Protein AF-W6NCU8-F1 (afdb_monomer)

Nearest PDB structures (foldseek):
  3v4m-assembly1_A  TM=9.386E-01  e=5.088E-09  Mus musculus
  4z2x-assembly2_B  TM=9.769E-01  e=1.562E-08  Mus musculus
  4fxw-assembly1_A  TM=9.644E-01  e=3.936E-08  Homo sapiens
  4fxw-ass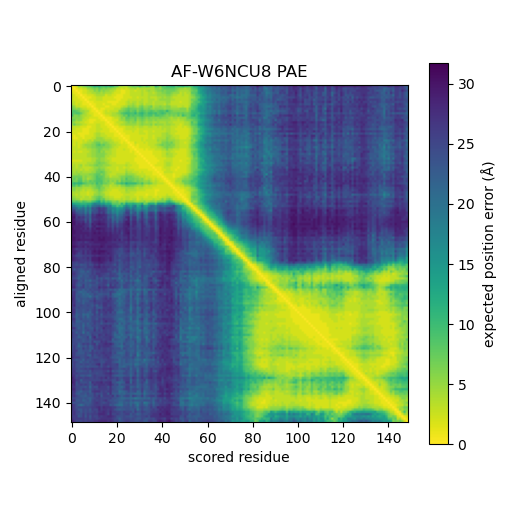embly2_C  TM=9.650E-01  e=1.574E-07  Homo sapiens
  1opi-assembly1_A  TM=8.763E-01  e=6.720E-07  Homo sapiens

Mean predicted aligned error: 16.47 Å

Solvent-accessible surface area (backbone atoms only — not comparable to full-atom values): 9391 Å² total; per-residue (Å²): 132,64,68,68,42,76,46,74,44,50,48,99,84,68,48,72,72,82,52,65,50,75,39,53,67,53,68,83,51,48,63,55,47,30,69,67,40,35,68,37,75,58,84,100,41,66,38,82,47,70,61,90,78,55,70,86,69,68,88,82,87,78,99,69,78,86,80,69,58,92,90,60,71,82,86,56,68,86,62,80,82,43,37,63,47,75,48,68,78,84,50,55,64,72,52,43,68,42,70,68,55,37,51,52,52,51,50,54,52,48,58,62,50,46,75,60,35,57,67,72,45,78,48,67,50,53,78,46,93,96,49,93,57,82,58,59,35,34,36,39,36,28,36,74,41,48,88,53,100

Foldseek 3Di:
DAWPDKAFDADPVRHGPPDIDTHRPDPVCLVVCQVVQDQDDDDPDGDHRDDPVVVVDDPDDDDDDDPDPPPDDPVPPPDPQALKDKDAQPDAQVLLVDPVSVVVSQVVVCVVLVVLAAWPDKDADHDDPPDDDPQHRMIMTGGPDSVSD

Secondary structure (DSSP, 8-state):
--EEEEEEEE-TTS-EEEEEEEEESSTTHHHHHHHHHTT-EETTEE-----TTGGGS-SS---------TT--TTSSS-S--SEEEEESSS-TTGGGSHHHHHHHHHHHHHHHHTTS-EEEEE-PPPBTTB--TTTTEEEEEES-GGG-

Sequence (149 aa):
GQLKAFNLVVDSSGTSKGFAFAEYLDTTLTDQAIAGLNGMQLGDKQLVVQLACANARNAQPATHSATAIAGIDLSQGAGVPTEILCLMNMVVEDELKDDEEYEDILEDIREECSKYGIVRSLEVPRPIPGVEVAGIGKVFVEFASCADC

InterPro domains:
  IPR000504 RNA recognition motif domain [PF00076] (1-47)
  IPR000504 RNA recognition motif domain [PS50102] (1-54)
  IPR012677 Nucleotide-binding alpha-beta plait domain superfamily [G3DSA:3.30.70.330] (1-27)
  IPR012677 Nucleotide-binding alpha-beta plait domain superfamily [G3DSA:3.30.70.330] (28-49)
  IPR012677 Nucleotide-binding alpha-beta plait domain superfamily [G3DSA:3.30.70.330] (78-149)
  IPR035979 RNA-binding domain superfamily [SSF54928] (1-58)
  IPR035979 RNA-binding domain superfamily [SSF54928] (80-148)

Radius of gyration: 18.18 Å; Cα contacts (8 Å, |Δi|>4): 185; chains: 1; bounding box: 47×35×44 Å

pLDDT: mean 71.03, std 16.32, range [30.33, 88.31]

Organism: Haemonchus contortus (NCBI:txid6289)

Structure (mmCIF, N/CA/C/O backbone):
data_AF-W6NCU8-F1
#
_entry.id   AF-W6NCU8-F1
#
loop_
_atom_site.group_PDB
_atom_site.id
_atom_site.type_symbol
_atom_site.label_atom_id
_atom_site.label_alt_id
_atom_site.label_comp_id
_atom_site.label_asym_id
_atom_site.label_entity_id
_atom_site.label_seq_id
_atom_site.pdbx_PDB_ins_code
_atom_site.Cartn_x
_atom_site.Cartn_y
_atom_site.Cartn_z
_atom_site.occupancy
_atom_site.B_iso_or_equiv
_atom_site.auth_seq_id
_atom_site.auth_comp_id
_atom_site.auth_asym_id
_atom_site.auth_atom_id
_atom_site.pdbx_PDB_model_num
ATOM 1 N N . GLY A 1 1 ? 25.867 -5.548 2.604 1.00 70.06 1 GLY A N 1
ATOM 2 C CA . GLY A 1 1 ? 26.044 -4.656 1.442 1.00 70.06 1 GLY A CA 1
ATOM 3 C C . GLY A 1 1 ? 25.810 -3.212 1.835 1.00 70.06 1 GLY A C 1
ATOM 4 O O . GLY A 1 1 ? 25.643 -2.940 3.020 1.00 70.06 1 GLY A O 1
ATOM 5 N N . GLN A 1 2 ? 25.807 -2.305 0.855 1.00 78.81 2 GLN A N 1
ATOM 6 C CA . GLN A 1 2 ? 25.454 -0.900 1.066 1.00 78.81 2 GLN A CA 1
ATOM 7 C C . GLN A 1 2 ? 23.958 -0.776 1.382 1.00 78.81 2 GLN A C 1
ATOM 9 O O . GLN A 1 2 ? 23.124 -1.372 0.697 1.00 78.81 2 GLN A O 1
ATOM 14 N N . LEU A 1 3 ? 23.635 -0.028 2.436 1.00 76.81 3 LEU A N 1
ATOM 15 C CA . LEU A 1 3 ? 22.256 0.260 2.815 1.00 76.81 3 LEU A CA 1
ATOM 16 C C . LEU A 1 3 ? 21.754 1.463 2.020 1.00 76.81 3 LEU A C 1
ATOM 18 O O . LEU A 1 3 ? 22.444 2.478 1.930 1.00 76.81 3 LEU A O 1
ATOM 22 N N . LYS A 1 4 ? 20.555 1.330 1.461 1.00 73.81 4 LYS A N 1
ATOM 23 C CA . LYS A 1 4 ? 19.773 2.431 0.901 1.00 73.81 4 LYS A CA 1
ATO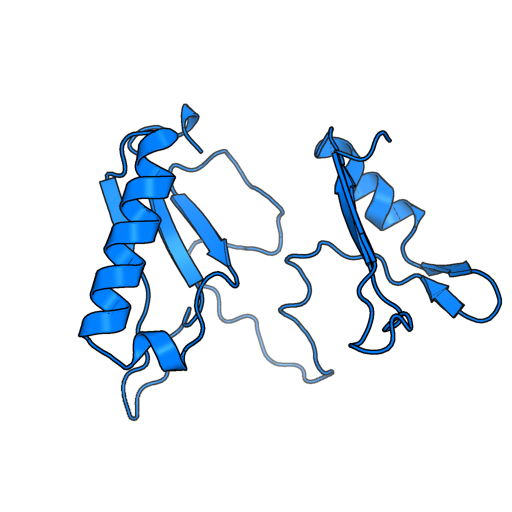M 24 C C . LYS A 1 4 ? 19.091 3.213 2.021 1.00 73.81 4 LYS A C 1
ATOM 26 O O . LYS A 1 4 ? 19.120 4.439 2.010 1.00 73.81 4 LYS A O 1
ATOM 31 N N . ALA A 1 5 ? 18.553 2.506 3.014 1.00 73.06 5 ALA A N 1
ATOM 32 C CA . ALA A 1 5 ? 17.942 3.105 4.191 1.00 73.06 5 ALA A CA 1
ATOM 33 C C . ALA A 1 5 ? 18.202 2.264 5.446 1.00 73.06 5 ALA A C 1
ATOM 35 O O . ALA A 1 5 ? 18.331 1.039 5.393 1.00 73.06 5 ALA A O 1
ATOM 36 N N . PHE A 1 6 ? 18.269 2.935 6.593 1.00 84.94 6 PHE A N 1
ATOM 37 C CA . PHE A 1 6 ? 18.332 2.308 7.907 1.00 84.94 6 PHE A CA 1
ATOM 38 C C . PHE A 1 6 ? 17.504 3.133 8.883 1.00 84.94 6 PHE A C 1
ATOM 40 O O . PHE A 1 6 ? 17.776 4.316 9.078 1.00 84.94 6 PHE A O 1
ATOM 47 N N . ASN A 1 7 ? 16.501 2.511 9.489 1.00 82.12 7 ASN A N 1
ATOM 48 C CA . ASN A 1 7 ? 15.602 3.159 10.427 1.00 82.12 7 ASN A CA 1
ATOM 49 C C . ASN A 1 7 ? 15.591 2.394 11.749 1.00 82.12 7 ASN A C 1
ATOM 51 O O . ASN A 1 7 ? 15.056 1.289 11.832 1.00 82.12 7 ASN A O 1
ATOM 55 N N . LEU A 1 8 ? 16.181 2.982 12.787 1.00 83.75 8 LEU A N 1
ATOM 56 C CA . LEU A 1 8 ? 16.106 2.456 14.144 1.00 83.75 8 LEU A CA 1
ATOM 57 C C . LEU A 1 8 ? 14.831 2.974 14.800 1.00 83.75 8 LEU A C 1
ATOM 59 O O . LEU A 1 8 ? 14.667 4.182 14.959 1.00 83.75 8 LEU A O 1
ATOM 63 N N . VAL A 1 9 ? 13.950 2.070 15.225 1.00 79.44 9 VAL A N 1
ATOM 64 C CA . VAL A 1 9 ? 12.705 2.499 15.854 1.00 79.44 9 VAL A CA 1
ATOM 65 C C . VAL A 1 9 ? 12.972 2.875 17.301 1.00 79.44 9 VAL A C 1
ATOM 67 O O . VAL A 1 9 ? 13.398 2.050 18.112 1.00 79.44 9 VAL A O 1
ATOM 70 N N . VAL A 1 10 ? 12.687 4.131 17.620 1.00 82.56 10 VAL A N 1
ATOM 71 C CA . VAL A 1 10 ? 12.790 4.704 18.960 1.00 82.56 10 VAL A CA 1
ATOM 72 C C . VAL A 1 10 ? 11.409 5.124 19.462 1.00 82.56 10 VAL A C 1
ATOM 74 O O . VAL A 1 10 ? 10.483 5.322 18.677 1.00 82.56 10 VAL A O 1
ATOM 77 N N . ASP A 1 11 ? 11.242 5.205 20.776 1.00 83.62 11 ASP A N 1
ATOM 78 C CA . ASP A 1 11 ? 10.061 5.804 21.390 1.00 83.62 11 ASP A CA 1
ATOM 79 C C . ASP A 1 11 ? 10.136 7.344 21.381 1.00 83.62 11 ASP A C 1
ATOM 81 O O . ASP A 1 11 ? 11.114 7.946 20.933 1.00 83.62 11 ASP A O 1
ATOM 85 N N . SER A 1 12 ? 9.102 7.999 21.913 1.00 83.88 12 SER A N 1
ATOM 86 C CA . SER A 1 12 ? 9.022 9.463 22.015 1.00 83.88 12 SER A CA 1
ATOM 87 C C . SER A 1 12 ? 10.126 10.087 22.881 1.00 83.88 12 SER A C 1
ATOM 89 O O . SER A 1 12 ? 10.323 11.298 22.833 1.00 83.88 12 SER A O 1
ATOM 91 N N . SER A 1 13 ? 10.836 9.284 23.680 1.00 86.50 13 SER A N 1
ATOM 92 C CA . SER A 1 13 ? 11.971 9.712 24.505 1.00 86.50 13 SER A CA 1
ATOM 93 C C . SER A 1 13 ? 13.324 9.547 23.800 1.00 86.50 13 SER A C 1
ATOM 95 O O . SER A 1 13 ? 14.350 9.946 24.348 1.00 86.50 13 SER A O 1
ATOM 97 N N . GLY A 1 14 ? 13.339 8.979 22.588 1.00 81.69 14 GLY A N 1
ATOM 98 C CA . GLY A 1 14 ? 14.555 8.657 21.840 1.00 81.69 14 GLY A CA 1
ATOM 99 C C . GLY A 1 14 ? 15.191 7.323 22.243 1.00 81.69 14 GLY A C 1
ATOM 100 O O . GLY A 1 14 ? 16.301 7.015 21.806 1.00 81.69 14 GLY A O 1
ATOM 101 N N . THR A 1 15 ? 14.507 6.512 23.052 1.00 85.25 15 THR A N 1
ATOM 102 C CA . THR A 1 15 ? 15.003 5.202 23.485 1.00 85.25 15 THR A CA 1
ATOM 103 C C . THR A 1 15 ? 14.650 4.140 22.448 1.00 85.25 15 THR A C 1
ATOM 105 O O . THR A 1 15 ? 13.509 4.050 22.002 1.00 85.25 15 THR A O 1
ATOM 108 N N . SER A 1 16 ? 15.619 3.306 22.055 1.00 83.25 16 SER A N 1
ATOM 109 C CA . SER A 1 16 ? 15.391 2.218 21.092 1.00 83.25 16 SER A CA 1
ATOM 110 C C . SER A 1 16 ? 14.322 1.240 21.578 1.00 83.25 16 SER A C 1
ATOM 112 O O . SER A 1 16 ? 14.424 0.684 22.673 1.00 83.25 16 SER A O 1
ATOM 114 N N . LYS A 1 17 ? 13.343 0.953 20.716 1.00 78.75 17 LYS A N 1
ATOM 115 C CA . LYS A 1 17 ? 12.321 -0.081 20.938 1.00 78.75 17 LYS A CA 1
ATOM 116 C C . LYS A 1 17 ? 12.850 -1.499 20.698 1.00 78.75 17 LYS A C 1
ATOM 118 O O . LYS A 1 17 ? 12.101 -2.461 20.837 1.00 78.75 17 LYS A O 1
ATOM 123 N N . GLY A 1 18 ? 14.129 -1.641 20.344 1.00 79.19 18 GLY A N 1
ATOM 124 C CA . GLY A 1 18 ? 14.797 -2.933 20.187 1.00 79.19 18 GLY A CA 1
ATOM 125 C C . GLY A 1 18 ? 14.670 -3.562 18.800 1.00 79.19 18 GLY A C 1
ATOM 126 O O . GLY A 1 18 ? 15.040 -4.721 18.641 1.00 79.19 18 GLY A O 1
ATOM 127 N N . PHE A 1 19 ? 14.184 -2.818 17.804 1.00 79.06 19 PHE A N 1
ATOM 128 C CA . PHE A 1 19 ? 14.135 -3.263 16.413 1.00 79.06 19 PHE A CA 1
ATOM 129 C C . PHE A 1 19 ? 14.469 -2.125 15.447 1.00 79.06 19 PHE A C 1
ATOM 131 O O . PHE A 1 19 ? 14.332 -0.942 15.770 1.00 79.06 19 PHE A O 1
ATOM 138 N N . ALA A 1 20 ? 14.935 -2.500 14.260 1.00 79.75 20 ALA A N 1
ATOM 139 C CA . ALA A 1 20 ? 15.295 -1.584 13.193 1.00 79.75 20 ALA A CA 1
ATOM 140 C C . ALA A 1 20 ? 14.900 -2.180 11.840 1.00 79.75 20 ALA A C 1
ATOM 142 O O . ALA A 1 20 ? 14.875 -3.400 11.678 1.00 79.75 20 ALA A O 1
ATOM 143 N N . PHE A 1 21 ? 14.639 -1.311 10.872 1.00 82.31 21 PHE A N 1
ATOM 144 C CA . PHE A 1 21 ? 14.424 -1.667 9.478 1.00 82.31 21 PHE A CA 1
ATOM 145 C C . PHE A 1 21 ? 15.657 -1.289 8.669 1.00 82.31 21 PHE A C 1
ATOM 147 O O . PHE A 1 21 ? 16.205 -0.199 8.829 1.00 82.31 21 PHE A O 1
ATOM 154 N N . ALA A 1 22 ? 16.098 -2.191 7.804 1.00 79.75 22 ALA A N 1
ATOM 155 C CA . ALA A 1 22 ? 17.235 -1.972 6.927 1.00 79.75 22 ALA A CA 1
ATOM 156 C C . ALA A 1 22 ? 16.828 -2.325 5.496 1.00 79.75 22 ALA A C 1
ATOM 158 O O . ALA A 1 22 ? 16.331 -3.422 5.248 1.00 79.75 22 ALA A O 1
ATOM 159 N N . GLU A 1 23 ? 17.048 -1.397 4.572 1.00 79.81 23 GLU A N 1
ATOM 160 C CA . GLU A 1 23 ? 16.836 -1.591 3.140 1.00 79.81 23 GLU A CA 1
ATOM 161 C C . GLU A 1 23 ? 18.201 -1.610 2.456 1.00 79.81 23 GLU A C 1
ATOM 163 O O . GLU A 1 23 ? 18.990 -0.667 2.585 1.00 79.81 23 GLU A O 1
ATOM 168 N N . TYR A 1 24 ? 18.502 -2.686 1.733 1.00 78.19 24 TYR A N 1
ATOM 169 C CA . TYR A 1 24 ? 19.705 -2.759 0.912 1.00 78.19 24 TYR A CA 1
ATOM 170 C C . TYR A 1 24 ? 19.474 -2.066 -0.427 1.00 78.19 24 TYR A C 1
ATOM 172 O O . TYR A 1 24 ? 18.387 -2.134 -0.991 1.00 78.19 24 TYR A O 1
ATOM 180 N N . LEU A 1 25 ? 20.517 -1.417 -0.951 1.00 66.56 25 LEU A N 1
ATOM 181 C CA . LEU A 1 25 ? 20.477 -0.870 -2.310 1.00 66.56 25 LEU A CA 1
ATOM 182 C C . LEU A 1 25 ? 20.320 -1.985 -3.355 1.00 66.56 25 LEU A C 1
ATOM 184 O O . LEU A 1 25 ? 19.652 -1.803 -4.365 1.00 66.56 25 LEU A O 1
ATOM 188 N N . ASP A 1 26 ? 20.933 -3.135 -3.082 1.00 75.75 26 ASP A N 1
ATOM 189 C CA . ASP A 1 26 ? 20.815 -4.353 -3.872 1.00 75.75 26 ASP A CA 1
ATOM 190 C C . ASP A 1 26 ? 19.915 -5.350 -3.134 1.00 75.75 26 ASP A C 1
ATOM 192 O O . ASP A 1 26 ? 20.281 -5.878 -2.077 1.00 75.75 26 ASP A O 1
ATOM 196 N N . THR A 1 27 ? 18.731 -5.599 -3.690 1.00 71.81 27 THR A N 1
ATOM 197 C CA . THR A 1 27 ? 17.717 -6.480 -3.102 1.00 71.81 27 THR A CA 1
ATOM 198 C C . THR A 1 27 ? 18.157 -7.940 -3.062 1.00 71.81 27 THR A C 1
ATOM 200 O O . THR A 1 27 ? 17.731 -8.661 -2.159 1.00 71.81 27 THR A O 1
ATOM 203 N N . THR A 1 28 ? 19.076 -8.366 -3.936 1.00 79.06 28 THR A N 1
ATOM 204 C CA . THR A 1 28 ? 19.608 -9.742 -3.963 1.00 79.06 28 THR A CA 1
ATOM 205 C C . THR A 1 28 ? 20.429 -10.088 -2.717 1.00 79.06 28 THR A C 1
ATOM 207 O O . THR A 1 28 ? 20.618 -11.259 -2.383 1.00 79.06 28 THR A O 1
ATOM 210 N N . LEU A 1 29 ? 20.887 -9.071 -1.980 1.00 80.19 29 LEU A N 1
ATOM 211 C CA . LEU A 1 29 ? 21.616 -9.241 -0.724 1.00 80.19 29 LEU A CA 1
ATOM 212 C C . LEU A 1 29 ? 20.694 -9.480 0.476 1.00 80.19 29 LEU A C 1
ATOM 214 O O . LEU A 1 29 ? 21.184 -9.835 1.549 1.00 80.19 29 LEU A O 1
ATOM 218 N N . THR A 1 30 ? 19.382 -9.291 0.322 1.00 79.25 30 THR A N 1
ATOM 219 C CA . THR A 1 30 ? 18.418 -9.360 1.430 1.00 79.25 30 THR A CA 1
ATOM 220 C C . THR A 1 30 ? 18.314 -10.774 1.991 1.00 79.25 30 THR A C 1
ATOM 222 O O . THR A 1 30 ? 18.440 -10.958 3.200 1.00 79.25 30 THR A O 1
ATOM 225 N N . ASP A 1 31 ? 18.191 -11.787 1.130 1.00 75.56 31 ASP A N 1
ATOM 226 C CA . ASP A 1 31 ? 18.134 -13.192 1.554 1.00 75.56 31 ASP A CA 1
ATOM 227 C C . ASP A 1 31 ? 19.435 -13.641 2.224 1.00 75.56 31 ASP A C 1
ATOM 229 O O . ASP A 1 31 ? 19.419 -14.332 3.244 1.00 75.56 31 ASP A O 1
ATOM 233 N N . GLN A 1 32 ? 20.577 -13.188 1.698 1.00 80.81 32 GLN A N 1
ATOM 234 C CA . GLN A 1 32 ? 21.885 -13.467 2.291 1.00 80.81 32 GLN A CA 1
ATOM 235 C C . GLN A 1 32 ? 22.028 -12.810 3.667 1.00 80.81 32 GLN A C 1
ATOM 237 O O . GLN A 1 32 ? 22.565 -13.419 4.591 1.00 80.81 32 GLN A O 1
ATOM 242 N N . ALA A 1 33 ? 21.531 -11.582 3.822 1.00 81.31 33 ALA A N 1
ATOM 243 C CA . ALA A 1 33 ? 21.537 -10.874 5.092 1.00 81.31 33 ALA A CA 1
ATOM 244 C C . ALA A 1 33 ? 20.614 -11.543 6.118 1.00 81.31 33 ALA A C 1
ATOM 246 O O . ALA A 1 33 ? 21.022 -11.717 7.262 1.00 81.31 33 ALA A O 1
ATOM 247 N N . ILE A 1 34 ? 19.414 -11.982 5.722 1.00 80.19 34 ILE A N 1
ATOM 248 C CA . ILE A 1 34 ? 18.513 -12.750 6.592 1.00 80.19 34 ILE A CA 1
ATOM 249 C C . ILE A 1 34 ? 19.196 -14.047 7.028 1.00 80.19 34 ILE A C 1
ATOM 251 O O . ILE A 1 34 ? 19.303 -14.304 8.223 1.00 80.19 34 ILE A O 1
ATOM 255 N N . ALA A 1 35 ? 19.720 -14.836 6.089 1.00 82.25 35 ALA A N 1
ATOM 256 C CA . ALA A 1 35 ? 20.365 -16.108 6.402 1.00 82.25 35 ALA A CA 1
ATOM 257 C C . ALA A 1 35 ? 21.622 -15.947 7.275 1.00 82.25 35 ALA A C 1
ATOM 259 O O . ALA A 1 35 ? 21.878 -16.777 8.143 1.00 82.25 35 ALA A O 1
ATOM 260 N N . GLY A 1 36 ? 22.408 -14.891 7.051 1.00 83.62 36 GLY A N 1
ATOM 261 C CA . GLY A 1 36 ? 23.664 -14.659 7.765 1.00 83.62 36 GLY A CA 1
ATOM 262 C C . GLY A 1 36 ? 23.510 -13.976 9.125 1.00 83.62 36 GLY A C 1
ATOM 263 O O . GLY A 1 36 ? 24.339 -14.192 10.006 1.00 83.62 36 GLY A O 1
ATOM 264 N N . LEU A 1 37 ? 22.482 -13.141 9.303 1.00 82.88 37 LEU A N 1
ATOM 265 C CA . LEU A 1 37 ? 22.300 -12.335 10.513 1.00 82.88 37 LEU A CA 1
ATOM 266 C C . LEU A 1 37 ? 21.202 -12.877 11.432 1.00 82.88 37 LEU A C 1
ATOM 268 O O . LEU A 1 37 ? 21.227 -12.598 12.632 1.00 82.88 37 LEU A O 1
ATOM 272 N N . ASN A 1 38 ? 20.239 -13.644 10.910 1.00 80.44 38 ASN A N 1
ATOM 273 C CA . ASN A 1 38 ? 19.215 -14.251 11.747 1.00 80.44 38 ASN A CA 1
ATOM 274 C C . ASN A 1 38 ? 19.851 -15.287 12.678 1.00 80.44 38 ASN A C 1
ATOM 276 O O . ASN A 1 38 ? 20.532 -16.213 12.245 1.00 80.44 38 ASN A O 1
ATOM 280 N N . GLY A 1 39 ? 19.628 -15.121 13.974 1.00 76.69 39 GLY A N 1
ATOM 281 C CA . GLY A 1 39 ? 20.251 -15.937 15.002 1.00 76.69 39 GLY A CA 1
ATOM 282 C C . GLY A 1 39 ? 21.643 -15.467 15.435 1.00 76.69 39 GLY A C 1
ATOM 283 O O . GLY A 1 39 ? 22.220 -16.098 16.321 1.00 76.69 39 GLY A O 1
ATOM 284 N N . MET A 1 40 ? 22.177 -14.375 14.871 1.00 84.25 40 MET A N 1
ATOM 285 C CA . MET A 1 40 ? 23.475 -13.819 15.264 1.00 84.25 40 MET A CA 1
ATOM 286 C C . MET A 1 40 ? 23.425 -13.265 16.694 1.00 84.25 40 MET A C 1
ATOM 288 O O . MET A 1 40 ? 22.504 -12.542 17.065 1.00 84.25 40 MET A O 1
ATOM 292 N N . GLN A 1 41 ? 24.434 -13.576 17.505 1.00 80.62 41 GLN A N 1
ATOM 293 C CA . GLN A 1 41 ? 24.519 -13.108 18.887 1.00 80.62 41 GLN A CA 1
ATOM 294 C C . GLN A 1 41 ? 25.088 -11.679 18.942 1.00 80.62 41 GLN A C 1
ATOM 296 O O . GLN A 1 41 ? 26.206 -11.436 18.488 1.00 80.62 41 GLN A O 1
ATOM 301 N N . LEU A 1 42 ? 24.342 -10.743 19.532 1.00 76.56 42 LEU A N 1
ATOM 302 C CA . LEU A 1 42 ? 24.768 -9.371 19.803 1.00 76.56 42 LEU A CA 1
ATOM 303 C C . LEU A 1 42 ? 24.657 -9.087 21.309 1.00 76.56 42 LEU A C 1
ATOM 305 O O . LEU A 1 42 ? 23.595 -8.741 21.830 1.00 76.56 42 LEU A O 1
ATOM 309 N N . GLY A 1 43 ? 25.773 -9.266 22.021 1.00 83.94 43 GLY A N 1
ATOM 310 C CA . GLY A 1 43 ? 25.788 -9.258 23.486 1.00 83.94 43 GLY A CA 1
ATOM 311 C C . GLY A 1 43 ? 24.888 -10.364 24.043 1.00 83.94 43 GLY A C 1
ATOM 312 O O . GLY A 1 43 ? 24.937 -11.506 23.586 1.00 83.94 43 GLY A O 1
ATOM 313 N N . ASP A 1 44 ? 24.006 -10.012 24.975 1.00 83.69 44 ASP A N 1
ATOM 314 C CA . ASP A 1 44 ? 23.070 -10.963 25.591 1.00 83.69 44 ASP A CA 1
ATOM 315 C C . ASP A 1 44 ? 21.811 -11.215 24.742 1.00 83.69 44 ASP A C 1
ATOM 317 O O . ASP A 1 44 ? 20.916 -11.957 25.148 1.00 83.69 44 ASP A O 1
ATOM 321 N N . LYS A 1 45 ? 21.703 -10.580 23.568 1.00 72.12 45 LYS A N 1
ATOM 322 C CA . LYS A 1 45 ? 20.523 -10.653 22.703 1.00 72.12 45 LYS A CA 1
ATOM 323 C C . LYS A 1 45 ? 20.854 -11.369 21.404 1.00 72.12 45 LYS A C 1
ATOM 325 O O . LYS A 1 45 ? 21.886 -11.127 20.788 1.00 72.12 45 LYS A O 1
ATOM 330 N N . GLN A 1 46 ? 19.945 -12.230 20.971 1.00 75.62 46 GLN A N 1
ATOM 331 C CA . GLN A 1 46 ? 20.015 -12.857 19.662 1.00 75.62 46 GLN A CA 1
ATOM 332 C C . GLN A 1 46 ? 19.261 -11.987 18.658 1.00 75.62 46 GLN A C 1
ATOM 334 O O . GLN A 1 46 ? 18.123 -11.585 18.908 1.00 75.62 46 GLN A O 1
ATOM 339 N N . LEU A 1 47 ? 19.901 -11.673 17.538 1.00 78.00 47 LEU A N 1
ATOM 340 C CA . LEU A 1 47 ? 19.267 -10.948 16.452 1.00 78.00 47 LEU A CA 1
ATOM 341 C C . LEU A 1 47 ? 18.239 -11.851 15.782 1.00 78.00 47 LEU A C 1
ATOM 343 O O . LEU A 1 47 ? 18.542 -12.976 15.390 1.00 78.00 47 LEU A O 1
ATOM 347 N N . VAL A 1 48 ? 17.028 -11.330 15.633 1.00 80.06 48 VAL A N 1
ATOM 348 C CA . VAL A 1 48 ? 16.008 -11.915 14.770 1.00 80.06 48 VAL A CA 1
ATOM 349 C C . VAL A 1 48 ? 15.976 -11.058 13.522 1.00 80.06 48 VAL A C 1
ATOM 351 O O . VAL A 1 48 ? 15.613 -9.885 13.582 1.00 80.06 48 VAL A O 1
ATOM 354 N N . VAL A 1 49 ? 16.408 -11.632 12.404 1.00 78.81 49 VAL A N 1
ATOM 355 C CA . VAL A 1 49 ? 16.433 -10.935 11.118 1.00 78.81 49 VAL A CA 1
ATOM 356 C C . VAL A 1 49 ? 15.436 -11.617 10.211 1.00 78.81 49 VAL A C 1
ATOM 358 O O . VAL A 1 49 ? 15.504 -12.818 9.968 1.00 78.81 49 VAL A O 1
ATOM 361 N N . GLN A 1 50 ? 14.459 -10.842 9.772 1.00 76.81 50 GLN A N 1
ATOM 362 C CA . GLN A 1 50 ? 13.355 -11.293 8.946 1.00 76.81 50 GLN A CA 1
ATOM 363 C C . GLN A 1 50 ? 13.077 -10.215 7.911 1.00 76.81 50 GLN A C 1
ATOM 365 O O . GLN A 1 50 ? 13.401 -9.043 8.116 1.00 76.81 50 GLN A O 1
ATOM 370 N N . LEU A 1 51 ? 12.452 -10.611 6.808 1.00 74.88 51 LEU A N 1
ATOM 371 C CA . LEU A 1 51 ? 11.956 -9.649 5.841 1.00 74.88 51 LEU A CA 1
ATOM 372 C C . LEU A 1 51 ? 10.934 -8.740 6.539 1.00 74.88 51 LEU A C 1
ATOM 374 O O . LEU A 1 51 ? 10.057 -9.237 7.243 1.00 74.88 51 LEU A O 1
ATOM 378 N N . ALA A 1 52 ? 11.016 -7.426 6.335 1.00 62.41 52 ALA A N 1
ATOM 379 C CA . ALA A 1 52 ? 10.100 -6.459 6.954 1.00 62.41 52 ALA A CA 1
ATOM 380 C C . ALA A 1 52 ? 8.626 -6.621 6.511 1.00 62.41 52 ALA A C 1
ATOM 382 O O . ALA A 1 52 ? 7.737 -5.978 7.053 1.00 62.41 52 ALA A O 1
ATOM 383 N N . CYS A 1 53 ? 8.359 -7.477 5.519 1.00 54.59 53 CYS A N 1
ATOM 384 C CA . CYS A 1 53 ? 7.013 -7.883 5.105 1.00 54.59 53 CYS A CA 1
ATOM 385 C C . CYS A 1 53 ? 6.566 -9.220 5.740 1.00 54.59 53 CYS A C 1
ATOM 387 O O . CYS A 1 53 ? 5.397 -9.587 5.663 1.00 54.59 53 CYS A O 1
ATOM 389 N N . ALA A 1 54 ? 7.477 -9.970 6.373 1.00 46.12 54 ALA A N 1
ATOM 390 C CA . ALA A 1 54 ? 7.191 -11.278 6.969 1.00 46.12 54 ALA A CA 1
ATOM 391 C C . ALA A 1 54 ? 6.530 -11.179 8.356 1.00 46.12 54 ALA A C 1
ATOM 393 O O . ALA A 1 54 ? 5.946 -12.151 8.836 1.00 46.12 54 ALA A O 1
ATOM 394 N N . ASN A 1 55 ? 6.571 -10.008 9.000 1.00 39.00 55 ASN A N 1
ATOM 395 C CA . ASN A 1 55 ?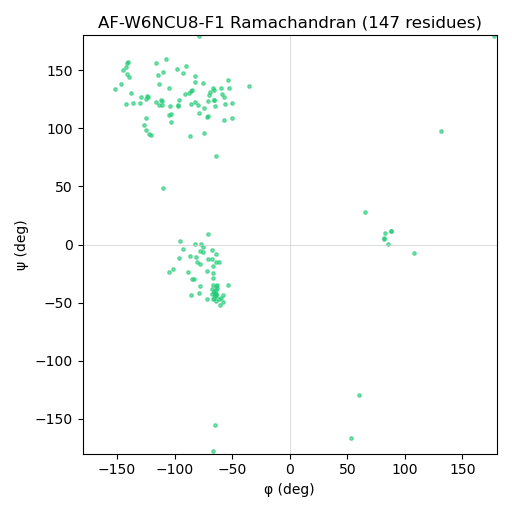 6.079 -9.807 10.369 1.00 39.00 55 ASN A CA 1
ATOM 396 C C . ASN A 1 55 ? 4.544 -9.757 10.467 1.00 39.00 55 ASN A C 1
ATOM 398 O O . ASN A 1 55 ? 4.013 -9.699 11.572 1.00 39.00 55 ASN A O 1
ATOM 402 N N . ALA A 1 56 ? 3.817 -9.855 9.347 1.00 43.28 56 ALA A N 1
ATOM 403 C CA . ALA A 1 56 ? 2.374 -10.105 9.359 1.00 43.28 56 ALA A CA 1
ATOM 404 C C . ALA A 1 56 ? 2.012 -11.515 9.881 1.00 43.28 56 ALA A C 1
ATOM 406 O O . ALA A 1 56 ? 0.836 -11.837 10.041 1.00 43.28 56 ALA A O 1
ATOM 407 N N . ARG A 1 57 ? 3.005 -12.374 10.164 1.00 39.22 57 ARG A N 1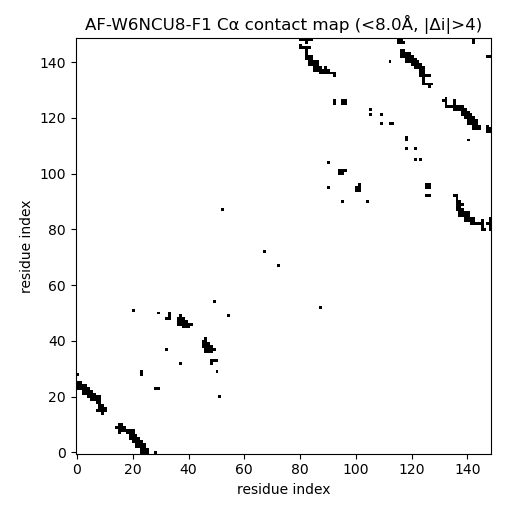
ATOM 408 C CA . ARG A 1 57 ? 2.814 -13.679 10.802 1.00 39.22 57 ARG A CA 1
ATOM 409 C C . ARG A 1 57 ? 3.597 -13.776 12.113 1.00 39.22 57 ARG A C 1
ATOM 411 O O . ARG A 1 57 ? 4.755 -14.182 12.110 1.00 39.22 57 ARG A O 1
ATOM 418 N N . ASN A 1 58 ? 2.916 -13.462 13.221 1.00 38.44 58 ASN A N 1
ATOM 419 C CA . ASN A 1 58 ? 2.944 -14.185 14.510 1.00 38.44 58 ASN A CA 1
ATOM 420 C C . ASN A 1 58 ? 3.153 -13.299 15.755 1.00 38.44 58 ASN A C 1
ATOM 422 O O . ASN A 1 58 ? 4.270 -13.128 16.238 1.00 38.44 58 ASN A O 1
ATOM 426 N N . ALA A 1 59 ? 2.044 -12.953 16.415 1.00 36.69 59 ALA A N 1
ATOM 427 C CA . ALA A 1 59 ? 1.891 -13.386 17.803 1.00 36.69 59 ALA A CA 1
ATOM 428 C C . ALA A 1 59 ? 1.639 -14.916 17.776 1.00 36.69 59 ALA A C 1
ATOM 430 O O . ALA A 1 59 ? 0.793 -15.388 17.023 1.00 36.69 59 ALA A O 1
ATOM 431 N N . GLN A 1 60 ? 2.462 -15.699 18.478 1.00 41.12 60 GLN A N 1
ATOM 432 C CA . GLN A 1 60 ? 2.548 -17.179 18.427 1.00 41.12 60 GLN A CA 1
ATOM 433 C C . GLN A 1 60 ? 1.284 -17.912 18.967 1.00 41.12 60 GLN A C 1
ATOM 435 O O . GLN A 1 60 ? 0.442 -17.268 19.583 1.00 41.12 60 GLN A O 1
ATOM 440 N N . PRO A 1 61 ? 1.240 -19.264 19.031 1.00 51.00 61 PRO A N 1
ATOM 441 C CA . PRO A 1 61 ? 1.405 -20.298 18.003 1.00 51.00 61 PRO A CA 1
ATOM 442 C C . PRO A 1 61 ? 0.167 -21.235 17.984 1.00 51.00 61 PRO A C 1
ATOM 444 O O . PRO A 1 61 ? -0.160 -21.847 18.998 1.00 51.00 61 PRO A O 1
ATOM 447 N N . ALA A 1 62 ? -0.503 -21.435 16.847 1.00 31.98 62 ALA A N 1
ATOM 448 C CA . ALA A 1 62 ? -1.477 -22.523 16.723 1.00 31.98 62 ALA A CA 1
ATOM 449 C C . ALA A 1 62 ? -1.589 -23.013 15.279 1.00 31.98 62 ALA A C 1
ATOM 451 O O . ALA A 1 62 ? -1.65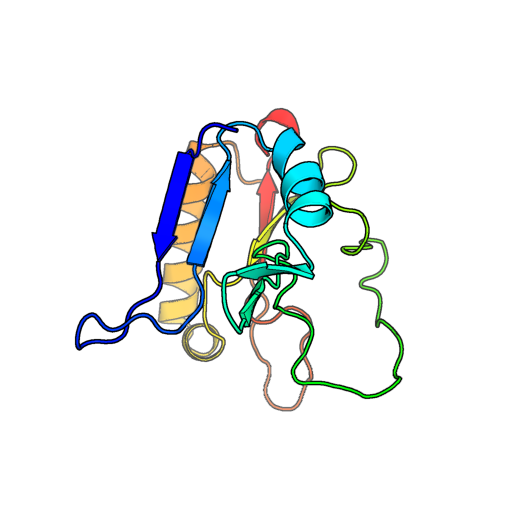9 -22.256 14.317 1.00 31.98 62 ALA A O 1
ATOM 452 N N . THR A 1 63 ? -1.562 -24.327 15.168 1.00 36.78 63 THR A N 1
ATOM 453 C CA . THR A 1 63 ? -1.566 -25.171 13.984 1.00 36.78 63 THR A CA 1
ATOM 454 C C . THR A 1 63 ? -2.843 -25.056 13.155 1.00 36.78 63 THR A C 1
ATOM 456 O O . THR A 1 63 ? -3.635 -25.984 13.198 1.00 36.78 63 THR A O 1
ATOM 459 N N . HIS A 1 64 ? -3.073 -24.005 12.369 1.00 31.64 64 HIS A N 1
ATOM 460 C CA . HIS A 1 64 ? -4.142 -24.061 11.364 1.00 31.64 64 HIS A CA 1
ATOM 461 C C . HIS A 1 64 ? -3.729 -23.444 10.028 1.00 31.64 64 HIS A C 1
ATOM 463 O O . HIS A 1 64 ? -3.132 -22.377 9.945 1.00 31.64 64 HIS A O 1
ATOM 469 N N . SER A 1 65 ? -3.999 -24.246 9.004 1.00 31.83 65 SER A N 1
ATOM 470 C CA . SER A 1 65 ? -3.679 -24.156 7.590 1.00 31.83 65 SER A CA 1
ATOM 471 C C . SER A 1 65 ? -3.688 -22.749 7.006 1.00 31.83 65 SER A C 1
ATOM 473 O O . SER A 1 65 ? -4.624 -21.981 7.201 1.00 31.83 65 SER A O 1
ATOM 475 N N . ALA A 1 66 ? -2.667 -22.472 6.197 1.00 34.06 66 ALA A N 1
ATOM 476 C CA . ALA A 1 66 ? -2.659 -21.379 5.245 1.00 34.06 66 ALA A CA 1
ATOM 477 C C . ALA A 1 66 ? -3.941 -21.413 4.399 1.00 34.06 66 ALA A C 1
ATOM 479 O O . ALA A 1 66 ? -4.112 -22.290 3.552 1.00 34.06 66 ALA A O 1
ATOM 480 N N . THR A 1 67 ? -4.842 -20.461 4.620 1.00 33.53 67 THR A N 1
ATOM 481 C CA . THR A 1 67 ? -5.917 -20.175 3.676 1.00 33.53 67 THR A CA 1
ATOM 482 C C . THR A 1 67 ? -5.278 -19.439 2.510 1.00 33.53 67 THR A C 1
ATOM 484 O O . THR A 1 67 ? -4.975 -18.248 2.572 1.00 33.53 67 THR A O 1
ATOM 487 N N . ALA A 1 68 ? -4.960 -20.220 1.483 1.00 30.33 68 ALA A N 1
ATOM 488 C CA . ALA A 1 68 ? -4.487 -19.742 0.205 1.00 30.33 68 ALA A CA 1
ATOM 489 C C . ALA A 1 68 ? -5.511 -18.768 -0.387 1.00 30.33 68 ALA A C 1
ATOM 491 O O . ALA A 1 68 ? -6.685 -19.096 -0.554 1.00 30.33 68 ALA A O 1
ATOM 492 N N . ILE A 1 69 ? -5.033 -17.587 -0.755 1.00 39.62 69 ILE A N 1
ATOM 493 C CA . ILE A 1 69 ? -5.593 -16.846 -1.879 1.00 39.62 69 ILE A CA 1
ATOM 494 C C . ILE A 1 69 ? -5.295 -17.733 -3.089 1.00 39.62 69 ILE A C 1
ATOM 496 O O . ILE A 1 69 ? -4.132 -18.085 -3.308 1.00 39.62 69 ILE A O 1
ATOM 500 N N . ALA A 1 70 ? -6.320 -18.192 -3.804 1.00 33.94 70 ALA A N 1
ATOM 501 C CA . ALA A 1 70 ? -6.132 -19.110 -4.921 1.00 33.94 70 ALA A CA 1
ATOM 502 C C . ALA A 1 70 ? -5.176 -18.487 -5.956 1.00 33.94 70 ALA A C 1
ATOM 504 O O . ALA A 1 70 ? -5.543 -17.554 -6.660 1.00 33.94 70 ALA A O 1
ATOM 505 N N . GLY A 1 71 ? -3.944 -19.003 -6.013 1.00 41.25 71 GLY A N 1
ATOM 506 C CA . GLY A 1 71 ? -2.934 -18.641 -7.010 1.00 41.25 71 GLY A CA 1
ATOM 507 C C . GLY A 1 71 ? -1.753 -17.789 -6.534 1.00 41.25 71 GLY A C 1
ATOM 508 O O . GLY A 1 71 ? -0.822 -17.634 -7.315 1.00 41.25 71 GLY A O 1
ATOM 509 N N . ILE A 1 72 ? -1.726 -17.280 -5.293 1.00 43.97 72 ILE A N 1
ATOM 510 C CA . ILE A 1 72 ? -0.611 -16.435 -4.818 1.00 43.97 72 ILE A CA 1
ATOM 511 C C . ILE A 1 72 ? -0.023 -17.020 -3.530 1.00 43.97 72 ILE A C 1
ATOM 513 O O . ILE A 1 72 ? -0.553 -16.833 -2.434 1.00 43.97 72 ILE A O 1
ATOM 517 N N . ASP A 1 73 ? 1.082 -17.752 -3.668 1.00 41.75 73 ASP A N 1
ATOM 518 C CA . ASP A 1 73 ? 1.880 -18.235 -2.543 1.00 41.75 73 ASP A CA 1
ATOM 519 C C . ASP A 1 73 ? 2.905 -17.162 -2.140 1.00 41.75 73 ASP A C 1
ATOM 521 O O . ASP A 1 73 ? 4.007 -17.086 -2.674 1.00 41.75 73 ASP A O 1
ATOM 525 N N . LEU A 1 74 ? 2.542 -16.312 -1.174 1.00 43.44 74 LEU A N 1
ATOM 526 C CA . LEU A 1 74 ? 3.439 -15.281 -0.628 1.00 43.44 74 LEU A CA 1
ATOM 527 C C . LEU A 1 74 ? 4.578 -15.860 0.245 1.00 43.44 74 LEU A C 1
ATOM 529 O O . LEU A 1 74 ? 5.269 -15.106 0.928 1.00 43.44 74 LEU A O 1
ATOM 533 N N . SER A 1 75 ? 4.768 -17.187 0.280 1.00 38.22 75 SER A N 1
ATOM 534 C CA . SER A 1 75 ? 5.915 -17.812 0.956 1.00 38.22 75 SER A CA 1
ATOM 535 C C . SER A 1 75 ? 7.154 -17.909 0.054 1.00 38.22 75 SER A C 1
ATOM 537 O O . SER A 1 75 ? 8.249 -18.178 0.546 1.00 38.22 75 SER A O 1
ATOM 539 N N . GLN A 1 76 ? 7.002 -17.627 -1.245 1.00 37.28 76 GLN A N 1
ATOM 540 C CA . GLN A 1 76 ? 8.026 -17.775 -2.282 1.00 37.28 76 GLN A CA 1
ATOM 541 C C . GLN A 1 76 ? 8.547 -16.428 -2.818 1.00 37.28 76 GLN A C 1
ATOM 543 O O . GLN A 1 76 ? 8.628 -16.254 -4.025 1.00 37.28 76 GLN A O 1
ATOM 548 N N . GLY A 1 77 ? 8.922 -15.472 -1.960 1.00 48.28 77 GLY A N 1
ATOM 549 C CA . GLY A 1 77 ? 9.555 -14.218 -2.412 1.00 48.28 77 GLY A CA 1
ATOM 550 C C . GLY A 1 77 ? 8.770 -13.457 -3.500 1.00 48.28 77 GLY A C 1
ATOM 551 O O . GLY A 1 77 ? 7.594 -13.722 -3.746 1.00 48.28 77 GLY A O 1
ATOM 552 N N . ALA A 1 78 ? 9.407 -12.481 -4.151 1.00 45.91 78 ALA A N 1
ATOM 553 C CA . ALA A 1 78 ? 8.864 -11.926 -5.389 1.00 45.91 78 ALA A CA 1
ATOM 554 C C . ALA A 1 78 ? 9.034 -12.996 -6.477 1.00 45.91 78 ALA A C 1
ATOM 556 O O . ALA A 1 78 ? 10.162 -13.344 -6.828 1.00 45.91 78 ALA A O 1
ATOM 557 N N . GLY A 1 79 ? 7.924 -13.581 -6.931 1.00 52.03 79 GLY A N 1
ATOM 558 C CA . GLY A 1 79 ? 7.910 -14.555 -8.019 1.00 52.03 79 GLY A CA 1
AT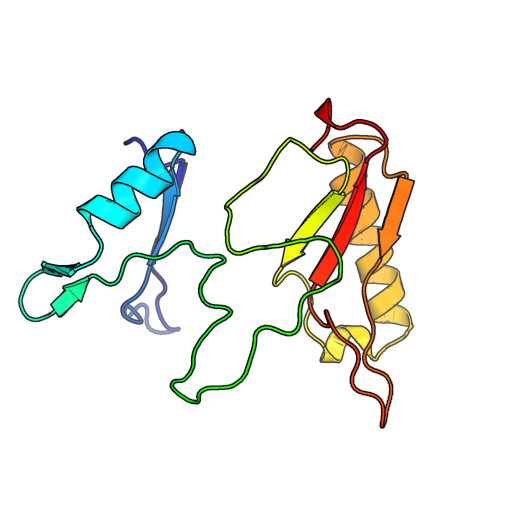OM 559 C C . GLY A 1 79 ? 8.355 -13.946 -9.353 1.00 52.03 79 GLY A C 1
ATOM 560 O O . GLY A 1 79 ? 9.075 -12.951 -9.413 1.00 52.03 79 GLY A O 1
ATOM 561 N N . VAL A 1 80 ? 7.918 -14.538 -10.465 1.00 50.53 80 VAL A N 1
ATOM 562 C CA . VAL A 1 80 ? 8.066 -13.883 -11.776 1.00 50.53 80 VAL A CA 1
ATOM 563 C C . VAL A 1 80 ? 7.452 -12.473 -11.727 1.00 50.53 80 VAL A C 1
ATOM 565 O O . VAL A 1 80 ? 6.410 -12.328 -11.091 1.00 50.53 80 VAL A O 1
ATOM 568 N N . PRO A 1 81 ? 8.060 -11.455 -12.369 1.00 56.62 81 PRO A N 1
ATOM 569 C CA . PRO A 1 81 ? 7.504 -10.106 -12.412 1.00 56.62 81 PRO A CA 1
ATOM 570 C C . PRO A 1 81 ? 6.041 -10.151 -12.846 1.00 56.62 81 PRO A C 1
ATOM 572 O O . PRO A 1 81 ? 5.719 -10.690 -13.909 1.00 56.62 81 PRO A O 1
ATOM 575 N N . THR A 1 82 ? 5.161 -9.631 -11.998 1.00 63.69 82 THR A N 1
ATOM 576 C CA . THR A 1 82 ? 3.729 -9.546 -12.269 1.00 63.69 82 THR A CA 1
ATOM 577 C C . THR A 1 82 ? 3.337 -8.111 -12.554 1.00 63.69 82 THR A C 1
ATOM 579 O O . THR A 1 82 ? 4.010 -7.175 -12.151 1.00 63.69 82 THR A O 1
ATOM 582 N N . GLU A 1 83 ? 2.201 -7.940 -13.215 1.00 70.62 83 GLU A N 1
ATOM 583 C CA . GLU A 1 83 ? 1.572 -6.632 -13.407 1.00 70.62 83 GLU A CA 1
ATOM 584 C C . GLU A 1 83 ? 0.888 -6.127 -12.121 1.00 70.62 83 GLU A C 1
ATOM 586 O O . GLU A 1 83 ? 0.428 -4.994 -12.086 1.00 70.62 83 GLU A O 1
ATOM 591 N N . ILE A 1 84 ? 0.822 -6.947 -11.062 1.00 72.75 84 ILE A N 1
ATOM 592 C CA . ILE A 1 84 ? 0.159 -6.622 -9.793 1.00 72.75 84 ILE A CA 1
ATOM 593 C C . ILE A 1 84 ? 1.185 -6.284 -8.709 1.00 72.75 84 ILE A C 1
ATOM 595 O O . ILE A 1 84 ? 1.966 -7.144 -8.296 1.00 72.75 84 ILE A O 1
ATOM 599 N N . LEU A 1 85 ? 1.105 -5.065 -8.184 1.00 74.62 85 LEU A N 1
ATOM 600 C CA . LEU A 1 85 ? 1.807 -4.597 -7.000 1.00 74.62 85 LEU A CA 1
ATOM 601 C C . LEU A 1 85 ? 0.888 -4.709 -5.778 1.00 74.62 85 LEU A C 1
ATOM 603 O O . LEU A 1 85 ? -0.205 -4.148 -5.750 1.00 74.62 85 LEU A O 1
ATOM 607 N N . CYS A 1 86 ? 1.335 -5.420 -4.743 1.00 72.94 86 CYS A N 1
ATOM 608 C CA . CYS A 1 86 ? 0.636 -5.491 -3.460 1.00 72.94 86 CYS A CA 1
ATOM 609 C C . CYS A 1 86 ? 1.352 -4.597 -2.442 1.00 72.94 86 CYS A C 1
ATOM 611 O O . CYS A 1 86 ? 2.402 -4.969 -1.917 1.00 72.94 86 CYS A O 1
ATOM 613 N N . LEU A 1 87 ? 0.767 -3.445 -2.126 1.00 75.06 87 LEU A N 1
ATOM 614 C CA . LEU A 1 87 ? 1.240 -2.563 -1.064 1.00 75.06 87 LEU A CA 1
ATOM 615 C C . LEU A 1 87 ? 0.592 -2.997 0.256 1.00 75.06 87 LEU A C 1
ATOM 617 O O . LEU A 1 87 ? -0.616 -3.223 0.348 1.00 75.06 87 LEU A O 1
ATOM 621 N N . MET A 1 88 ? 1.413 -3.161 1.287 1.00 68.38 88 MET A N 1
ATOM 622 C CA . MET A 1 88 ? 0.969 -3.566 2.619 1.00 68.38 88 MET A CA 1
ATOM 623 C C . MET A 1 88 ? 1.218 -2.422 3.593 1.00 68.38 88 MET A C 1
ATOM 625 O O . MET A 1 88 ? 2.232 -1.735 3.480 1.00 68.38 88 MET A O 1
ATOM 629 N N . ASN A 1 89 ? 0.337 -2.271 4.586 1.00 60.19 89 ASN A N 1
ATOM 630 C CA . ASN A 1 89 ? 0.531 -1.333 5.697 1.00 60.19 89 ASN A CA 1
ATOM 631 C C . ASN A 1 89 ? 0.538 0.154 5.274 1.00 60.19 89 ASN A C 1
ATOM 633 O O . ASN A 1 89 ? 1.179 0.976 5.928 1.00 60.19 89 ASN A O 1
ATOM 637 N N . MET A 1 90 ? -0.158 0.478 4.177 1.00 68.25 90 MET A N 1
ATOM 638 C CA . MET A 1 90 ? -0.385 1.856 3.716 1.00 68.25 90 MET A CA 1
ATOM 639 C C . MET A 1 90 ? -1.641 2.495 4.320 1.00 68.25 90 MET A C 1
ATOM 641 O O . MET A 1 90 ? -1.720 3.712 4.370 1.00 68.25 90 MET A O 1
ATOM 645 N N . VAL A 1 91 ? -2.602 1.678 4.757 1.00 73.06 91 VAL A N 1
ATOM 646 C CA . VAL A 1 91 ? -3.932 2.104 5.214 1.00 73.06 91 VAL A CA 1
ATOM 647 C C . VAL A 1 91 ? -4.333 1.283 6.435 1.00 73.06 91 VAL A C 1
ATOM 649 O O . VAL A 1 91 ? -3.999 0.090 6.507 1.00 73.06 91 VAL A O 1
ATOM 652 N N . VAL A 1 92 ? -5.040 1.885 7.392 1.00 74.38 92 VAL A N 1
ATOM 653 C CA . VAL A 1 92 ? -5.638 1.137 8.507 1.00 74.38 92 VAL A CA 1
ATOM 654 C C . VAL A 1 92 ? -7.112 0.845 8.248 1.00 74.38 92 VAL A C 1
ATOM 656 O O . VAL A 1 92 ? -7.803 1.583 7.561 1.00 74.38 92 VAL A O 1
ATOM 659 N N . GLU A 1 93 ? -7.619 -0.255 8.812 1.00 72.94 93 GLU A N 1
ATOM 660 C CA . GLU A 1 93 ? -9.019 -0.672 8.625 1.00 72.94 93 GLU A CA 1
ATOM 661 C C . GLU A 1 93 ? -10.020 0.437 8.972 1.00 72.94 93 GLU A C 1
ATOM 663 O O . GLU A 1 93 ? -11.075 0.522 8.349 1.00 72.94 93 GLU A O 1
ATOM 668 N N 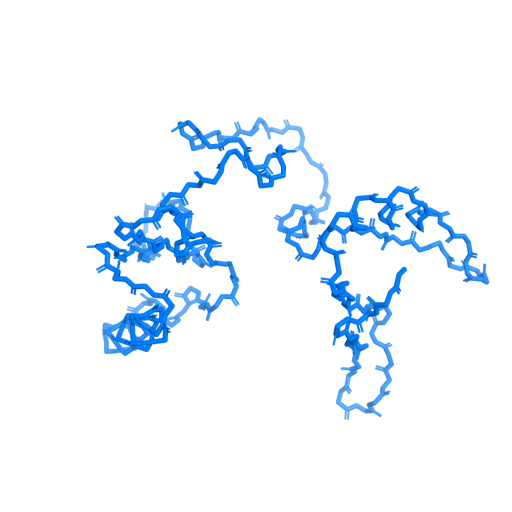. ASP A 1 94 ? -9.708 1.254 9.978 1.00 74.88 94 ASP A N 1
ATOM 669 C CA . ASP A 1 94 ? -10.618 2.293 10.448 1.00 74.88 94 ASP A CA 1
ATOM 670 C C . ASP A 1 94 ? -10.818 3.404 9.411 1.00 74.88 94 ASP A C 1
ATOM 672 O O . ASP A 1 94 ? -11.956 3.801 9.185 1.00 74.88 94 ASP A O 1
ATOM 676 N N . GLU A 1 95 ? -9.752 3.784 8.702 1.00 77.50 95 GLU A N 1
ATOM 677 C CA . GLU A 1 95 ? -9.781 4.764 7.603 1.00 77.50 95 GLU A CA 1
ATOM 678 C C . GLU A 1 95 ? -10.579 4.231 6.402 1.00 77.50 95 GLU A C 1
ATOM 680 O O . GLU A 1 95 ? -11.233 4.967 5.674 1.00 77.50 95 GLU A O 1
ATOM 685 N N . LEU A 1 96 ? -10.604 2.906 6.217 1.00 83.81 96 LEU A N 1
ATOM 686 C CA . LEU A 1 96 ? -11.365 2.264 5.144 1.00 83.81 96 LEU A CA 1
ATOM 687 C C . LEU A 1 96 ? -12.867 2.157 5.445 1.00 83.81 96 LEU A C 1
ATOM 689 O O . LEU A 1 96 ? -13.613 1.674 4.593 1.00 83.81 96 LEU A O 1
ATOM 693 N N . LYS A 1 97 ? -13.343 2.522 6.642 1.00 80.31 97 LYS A N 1
ATOM 694 C CA . LYS A 1 97 ? -14.781 2.481 6.976 1.00 80.31 97 LYS A CA 1
ATOM 695 C C . LYS A 1 97 ? -15.514 3.735 6.531 1.00 80.31 97 LYS A C 1
ATOM 697 O O . LYS A 1 97 ? -16.702 3.633 6.237 1.00 80.31 97 LYS A O 1
ATOM 702 N N . ASP A 1 98 ? -14.826 4.867 6.483 1.00 86.31 98 ASP A N 1
ATOM 703 C CA . ASP A 1 98 ? -15.391 6.122 6.010 1.00 86.31 98 ASP A CA 1
ATOM 704 C C . ASP A 1 98 ? -15.351 6.183 4.476 1.00 86.31 98 ASP A C 1
ATOM 706 O O . ASP A 1 98 ? -14.427 5.664 3.852 1.00 86.31 98 ASP A O 1
ATOM 710 N N . ASP A 1 99 ? -16.408 6.712 3.858 1.00 85.88 99 ASP A N 1
ATOM 711 C CA . ASP A 1 99 ? -16.516 6.764 2.396 1.00 85.88 99 ASP A CA 1
ATOM 712 C C . ASP A 1 99 ? -15.676 7.904 1.803 1.00 85.88 99 ASP A C 1
ATOM 714 O O . ASP A 1 99 ? -15.098 7.712 0.736 1.00 85.88 99 ASP A O 1
ATOM 718 N N . GLU A 1 100 ? -15.574 9.050 2.488 1.00 87.38 100 GLU A N 1
ATOM 719 C CA . GLU A 1 100 ? -14.795 10.204 2.019 1.00 87.38 100 GLU A CA 1
ATOM 720 C C . GLU A 1 100 ? -13.295 9.900 2.134 1.00 87.38 100 GLU A C 1
ATOM 722 O O . GLU A 1 100 ? -12.556 10.034 1.162 1.00 87.38 100 GLU A O 1
ATOM 727 N N . GLU A 1 101 ? -12.857 9.371 3.280 1.00 86.75 101 GLU A N 1
ATOM 728 C CA . GLU A 1 101 ? -11.453 8.992 3.495 1.00 86.75 101 GLU A CA 1
ATOM 729 C C . GLU A 1 101 ? -11.010 7.853 2.560 1.00 86.75 101 GLU A C 1
ATOM 731 O O . GLU A 1 101 ? -9.887 7.846 2.055 1.00 86.75 101 GLU A O 1
ATOM 736 N N . TYR A 1 102 ? -11.905 6.904 2.262 1.00 85.69 102 TYR A N 1
ATOM 737 C CA . TYR A 1 102 ? -11.635 5.846 1.290 1.00 85.69 102 TYR A CA 1
ATOM 738 C C . TYR A 1 102 ? -11.434 6.387 -0.132 1.00 85.69 102 TYR A C 1
ATOM 740 O O . TYR A 1 102 ? -10.539 5.912 -0.835 1.00 85.69 102 TYR A O 1
ATOM 748 N N . GLU A 1 103 ? -12.256 7.347 -0.569 1.00 87.31 103 GLU A N 1
ATOM 749 C CA . GLU A 1 103 ? -12.095 7.981 -1.882 1.00 87.31 103 GLU A CA 1
ATOM 750 C C . GLU A 1 103 ? -10.772 8.752 -1.971 1.00 87.31 103 GLU A C 1
ATOM 752 O O . GLU A 1 103 ? -10.031 8.547 -2.935 1.00 87.31 103 GLU A O 1
ATOM 757 N N . ASP A 1 104 ? -10.419 9.521 -0.937 1.00 87.19 104 ASP A N 1
ATOM 758 C CA . ASP A 1 104 ? -9.150 10.256 -0.865 1.00 87.19 104 ASP A CA 1
ATOM 759 C C . ASP A 1 104 ? -7.940 9.307 -0.940 1.00 87.19 104 ASP A C 1
ATOM 761 O O . ASP A 1 104 ? -7.024 9.501 -1.740 1.00 87.19 104 ASP A O 1
ATOM 765 N N . ILE A 1 105 ? -7.966 8.208 -0.178 1.00 85.81 105 ILE A N 1
ATOM 766 C CA . ILE A 1 105 ? -6.925 7.169 -0.203 1.00 85.81 105 ILE A CA 1
ATOM 767 C C . ILE A 1 105 ? -6.766 6.570 -1.607 1.00 85.81 105 ILE A C 1
ATOM 769 O O . ILE A 1 105 ? -5.644 6.330 -2.064 1.00 85.81 105 ILE A O 1
ATOM 773 N N . LEU A 1 106 ? -7.874 6.279 -2.297 1.00 84.56 106 LEU A N 1
ATOM 774 C CA . LEU A 1 106 ? -7.822 5.731 -3.651 1.00 84.56 106 LEU A CA 1
ATOM 775 C C . LEU A 1 106 ? -7.228 6.732 -4.643 1.00 84.56 106 LEU A C 1
ATOM 777 O O . LEU A 1 106 ? -6.442 6.324 -5.505 1.00 84.56 106 LEU A O 1
ATOM 781 N N . GLU A 1 107 ? -7.594 8.011 -4.542 1.00 86.75 107 GLU A N 1
ATOM 782 C CA . GLU A 1 107 ? -7.033 9.064 -5.388 1.00 86.75 107 GLU A CA 1
ATOM 783 C C . GLU A 1 107 ? -5.533 9.243 -5.140 1.00 86.75 107 GLU A C 1
ATOM 785 O O . GLU A 1 107 ? -4.762 9.157 -6.099 1.00 86.75 107 GLU A O 1
ATOM 790 N N . ASP A 1 108 ? -5.107 9.354 -3.880 1.00 88.31 108 ASP A N 1
ATOM 791 C CA . ASP A 1 108 ? -3.701 9.507 -3.490 1.00 88.31 108 ASP A CA 1
ATOM 792 C C . ASP A 1 108 ? -2.842 8.342 -3.997 1.00 88.31 108 ASP A C 1
ATOM 794 O O . ASP A 1 108 ? -1.803 8.531 -4.640 1.00 88.31 108 ASP A O 1
ATOM 798 N N . ILE A 1 109 ? -3.288 7.104 -3.757 1.00 86.00 109 ILE A N 1
ATOM 799 C CA . ILE A 1 109 ? -2.560 5.906 -4.188 1.00 86.00 109 ILE A CA 1
ATOM 800 C C . ILE A 1 109 ? -2.488 5.852 -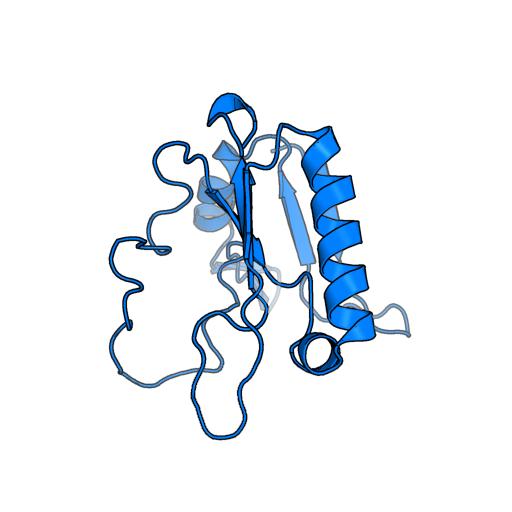5.710 1.00 86.00 109 ILE A C 1
ATOM 802 O O . ILE A 1 109 ? -1.438 5.520 -6.270 1.00 86.00 109 ILE A O 1
ATOM 806 N N . ARG A 1 110 ? -3.589 6.162 -6.399 1.00 85.81 110 ARG A N 1
ATOM 807 C CA . ARG A 1 110 ? -3.624 6.155 -7.860 1.00 85.81 110 ARG A CA 1
ATOM 808 C C . ARG A 1 110 ? -2.705 7.219 -8.439 1.00 85.81 110 ARG A C 1
ATOM 810 O O . ARG A 1 110 ? -2.006 6.922 -9.409 1.00 85.81 110 ARG A O 1
ATOM 817 N N . GLU A 1 111 ? -2.707 8.427 -7.890 1.00 84.56 111 GLU A N 1
ATOM 818 C CA . GLU A 1 111 ? -1.866 9.526 -8.357 1.00 84.56 111 GLU A CA 1
ATOM 819 C C . GLU A 1 111 ? -0.383 9.219 -8.132 1.00 84.56 111 GLU A C 1
ATOM 821 O O . GLU A 1 111 ? 0.416 9.337 -9.066 1.00 84.56 111 GLU A O 1
ATOM 826 N N . GLU A 1 112 ? -0.017 8.731 -6.945 1.00 87.31 112 GLU A N 1
ATOM 827 C CA . GLU A 1 112 ? 1.354 8.310 -6.654 1.00 87.31 112 GLU A CA 1
ATOM 828 C C . GLU A 1 112 ? 1.800 7.157 -7.562 1.00 87.31 112 GLU A C 1
ATOM 830 O O . GLU A 1 112 ? 2.868 7.233 -8.172 1.00 87.31 112 GLU A O 1
ATOM 835 N N . CYS A 1 113 ? 0.975 6.118 -7.735 1.00 82.88 113 CYS A N 1
ATOM 836 C CA . CYS A 1 113 ? 1.312 4.973 -8.587 1.00 82.88 113 CYS A CA 1
ATOM 837 C C . CYS A 1 113 ? 1.392 5.352 -10.073 1.00 82.88 113 CYS A C 1
ATOM 839 O O . CYS A 1 113 ? 2.260 4.853 -10.789 1.00 82.88 113 CYS A O 1
ATOM 841 N N . SER A 1 114 ? 0.560 6.288 -10.542 1.00 83.75 114 SER A N 1
ATOM 842 C CA . SER A 1 114 ? 0.549 6.729 -11.946 1.00 83.75 114 SER A CA 1
ATOM 843 C C . SER A 1 114 ? 1.850 7.413 -12.390 1.00 83.75 114 SER A C 1
ATOM 845 O O . SER A 1 114 ? 2.094 7.554 -13.588 1.00 83.75 114 SER A O 1
ATOM 847 N N . LYS A 1 115 ? 2.719 7.815 -11.450 1.00 82.62 115 LYS A N 1
ATOM 848 C CA . LYS A 1 115 ? 4.063 8.343 -11.749 1.00 82.62 115 LYS A CA 1
ATOM 849 C C . LYS A 1 115 ? 5.033 7.267 -12.239 1.00 82.62 115 LYS A C 1
ATOM 851 O O . LYS A 1 115 ? 6.019 7.602 -12.894 1.00 82.62 115 LYS A O 1
ATOM 856 N N . TYR A 1 116 ? 4.772 6.005 -11.908 1.00 78.69 116 TYR A N 1
ATOM 857 C CA . TYR A 1 116 ? 5.657 4.873 -12.192 1.00 78.69 116 TYR A CA 1
ATOM 858 C C . TYR A 1 116 ? 5.204 4.055 -13.404 1.00 78.69 116 TYR A C 1
ATOM 860 O O . TYR A 1 116 ? 6.027 3.406 -14.040 1.00 78.69 116 TYR A O 1
ATOM 868 N N . GLY A 1 117 ? 3.926 4.146 -13.773 1.00 80.56 117 GLY A N 1
ATOM 869 C CA . GLY A 1 117 ? 3.360 3.470 -14.933 1.00 80.56 117 GLY A CA 1
ATOM 8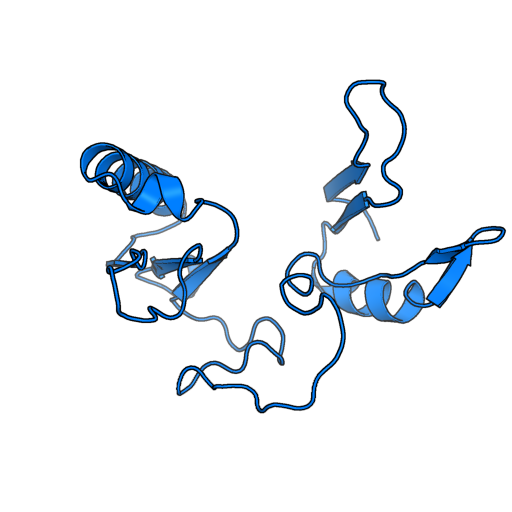70 C C . GLY A 1 117 ? 1.865 3.723 -15.059 1.00 80.56 117 GLY A C 1
ATOM 871 O O . GLY A 1 117 ? 1.255 4.403 -14.237 1.00 80.56 117 GLY A O 1
ATOM 872 N N . ILE A 1 118 ? 1.241 3.166 -16.095 1.00 80.88 118 ILE A N 1
ATOM 873 C CA . ILE A 1 118 ? -0.209 3.307 -16.277 1.00 80.88 118 ILE A CA 1
ATOM 874 C C . ILE A 1 118 ? -0.925 2.329 -15.341 1.00 80.88 118 ILE A C 1
ATOM 876 O O . ILE A 1 118 ? -0.860 1.121 -15.559 1.00 80.88 118 ILE A O 1
ATOM 880 N N . VAL A 1 119 ? -1.650 2.840 -14.346 1.00 85.94 119 VAL A N 1
ATOM 881 C CA . VAL A 1 119 ? -2.496 2.026 -13.456 1.00 85.94 119 VAL A CA 1
ATOM 882 C C . VAL A 1 119 ? -3.767 1.594 -14.198 1.00 85.94 119 VAL A C 1
ATOM 884 O O . VAL A 1 119 ? -4.569 2.434 -14.613 1.00 85.94 119 VAL A O 1
ATOM 887 N N . ARG A 1 120 ? -3.955 0.282 -14.379 1.00 80.25 120 ARG A N 1
ATOM 888 C CA . ARG A 1 120 ? -5.160 -0.336 -14.958 1.00 80.25 120 ARG A CA 1
ATOM 889 C C . ARG A 1 120 ? -6.249 -0.588 -13.930 1.00 80.25 120 ARG A C 1
ATOM 891 O O . ARG A 1 120 ? -7.412 -0.320 -14.222 1.00 80.25 120 ARG A O 1
ATOM 898 N N . SER A 1 121 ? -5.874 -1.094 -12.761 1.00 82.25 121 SER A N 1
ATOM 899 C CA . SER A 1 121 ? -6.810 -1.432 -11.693 1.00 82.25 121 SER A CA 1
ATOM 900 C C . SER A 1 121 ? -6.224 -1.068 -10.335 1.00 82.25 121 SER A C 1
ATOM 902 O O . SER A 1 121 ? -5.013 -1.134 -10.134 1.00 82.25 121 SER A O 1
ATOM 904 N N . LEU A 1 122 ? -7.091 -0.665 -9.413 1.00 85.81 122 LEU A N 1
ATOM 905 C CA . LEU A 1 122 ? -6.760 -0.375 -8.025 1.00 85.81 122 LEU A CA 1
ATOM 906 C C . LEU A 1 122 ? -7.852 -0.995 -7.158 1.00 85.81 122 LEU A C 1
ATOM 908 O O . LEU A 1 122 ? -9.024 -0.659 -7.316 1.00 85.81 122 LEU A O 1
ATOM 912 N N . GLU A 1 123 ? -7.467 -1.891 -6.256 1.00 82.69 123 GLU A N 1
ATOM 913 C CA . GLU A 1 123 ? -8.397 -2.578 -5.368 1.00 82.69 123 GLU A CA 1
ATOM 914 C C . GLU A 1 123 ? -7.924 -2.496 -3.917 1.00 82.69 123 GLU A C 1
ATOM 916 O O . GLU A 1 123 ? -6.822 -2.926 -3.565 1.00 82.69 123 GLU A O 1
ATOM 921 N N . VAL A 1 124 ? -8.784 -1.936 -3.067 1.00 84.31 124 VAL A N 1
ATOM 922 C CA . VAL A 1 124 ? -8.554 -1.787 -1.627 1.00 84.31 124 VAL A CA 1
ATOM 923 C C . VAL A 1 124 ? -9.750 -2.402 -0.896 1.00 84.31 124 VAL A C 1
ATOM 925 O O . VAL A 1 124 ? -10.828 -1.796 -0.889 1.00 84.31 124 VAL A O 1
ATOM 928 N N . PRO A 1 125 ? -9.612 -3.617 -0.327 1.00 81.56 125 PRO A N 1
ATOM 929 C CA . PRO A 1 125 ? -10.710 -4.305 0.344 1.00 81.56 125 PRO A CA 1
ATOM 930 C C . PRO A 1 125 ? -11.162 -3.570 1.608 1.00 81.56 125 PRO A C 1
ATOM 932 O O . PRO A 1 125 ? -10.371 -3.352 2.528 1.00 81.56 125 PRO A O 1
ATOM 935 N N . ARG A 1 126 ? -12.456 -3.241 1.675 1.00 82.31 126 ARG A N 1
ATOM 936 C CA . ARG A 1 126 ? -13.077 -2.587 2.834 1.00 82.31 126 ARG A CA 1
ATOM 937 C C . ARG A 1 126 ? -13.671 -3.610 3.810 1.00 82.31 126 ARG A C 1
ATOM 939 O O . ARG A 1 126 ? -14.168 -4.653 3.375 1.00 82.31 126 ARG A O 1
ATOM 946 N N . PRO A 1 127 ? -13.664 -3.326 5.123 1.00 77.88 127 PRO A N 1
ATOM 947 C CA . PRO A 1 127 ? -14.366 -4.146 6.105 1.00 77.88 127 PRO A CA 1
ATOM 948 C C . PRO A 1 127 ? -15.885 -4.085 5.890 1.00 77.88 127 PRO A C 1
ATOM 950 O O . PRO A 1 127 ? -16.464 -3.008 5.770 1.00 77.88 127 PRO A O 1
ATOM 953 N N . ILE A 1 128 ? -16.551 -5.243 5.893 1.00 79.81 128 ILE A N 1
ATOM 954 C CA . ILE A 1 128 ? -18.016 -5.336 5.801 1.00 79.81 128 ILE A CA 1
ATOM 955 C C . ILE A 1 128 ? -18.558 -5.846 7.145 1.00 79.81 128 ILE A C 1
ATOM 957 O O . ILE A 1 128 ? -18.151 -6.922 7.592 1.00 79.81 128 ILE A O 1
ATOM 961 N N . PRO A 1 129 ? -19.488 -5.130 7.808 1.00 77.44 129 PRO A N 1
ATOM 962 C CA . PRO A 1 129 ? -20.032 -5.561 9.092 1.00 77.44 129 PRO A CA 1
ATOM 963 C C . PRO A 1 129 ? -20.637 -6.970 9.026 1.00 77.44 129 PRO A C 1
ATOM 965 O O . PRO A 1 129 ? -21.569 -7.229 8.268 1.00 77.44 129 PRO A O 1
ATOM 968 N N . GLY A 1 130 ? -20.116 -7.883 9.848 1.00 76.31 130 GLY A N 1
ATOM 969 C CA . GLY A 1 130 ? -20.604 -9.263 9.937 1.00 76.31 130 GLY A CA 1
ATOM 970 C C . GLY A 1 130 ? -20.071 -10.220 8.866 1.00 76.31 130 GLY A C 1
ATOM 971 O O . GLY A 1 130 ? -20.484 -11.379 8.855 1.00 76.31 130 GLY A O 1
ATOM 972 N N . VAL A 1 131 ? -19.153 -9.776 8.001 1.00 80.56 131 VAL A N 1
ATOM 973 C CA . VAL A 1 131 ? -18.492 -10.617 6.995 1.00 80.56 131 VAL A CA 1
ATOM 974 C C . VAL A 1 131 ? -16.979 -10.519 7.176 1.00 80.56 131 VAL A C 1
ATOM 976 O O . VAL A 1 131 ? -16.420 -9.426 7.204 1.00 80.56 131 VAL A O 1
ATOM 979 N N . GLU A 1 132 ? -16.296 -11.661 7.277 1.00 70.50 132 GLU A N 1
ATOM 980 C CA . GLU A 1 132 ? -14.832 -11.678 7.219 1.00 70.50 132 GLU A CA 1
ATOM 981 C C . GLU A 1 132 ? -14.375 -11.382 5.786 1.00 70.50 132 GLU A C 1
ATOM 983 O O . GLU A 1 132 ? -14.547 -12.202 4.882 1.00 70.50 132 GLU A O 1
ATOM 988 N N . VAL A 1 133 ? -13.796 -10.199 5.578 1.00 70.19 133 VAL A N 1
ATOM 989 C CA . VAL A 1 133 ? -13.206 -9.797 4.297 1.00 70.19 133 VAL A CA 1
ATOM 990 C C . VAL A 1 133 ? -11.701 -10.046 4.355 1.00 70.19 133 VAL A C 1
ATOM 992 O O . VAL A 1 133 ? -10.989 -9.501 5.196 1.00 70.19 133 VAL A O 1
ATOM 995 N N . ALA A 1 134 ? -11.197 -10.898 3.464 1.00 68.38 134 ALA A N 1
ATOM 996 C CA . ALA A 1 134 ? -9.770 -11.178 3.376 1.00 68.38 134 ALA A CA 1
ATOM 997 C C . ALA A 1 134 ? -9.026 -10.011 2.705 1.00 68.38 134 ALA A C 1
ATOM 999 O O . ALA A 1 134 ? -9.478 -9.479 1.697 1.00 68.38 134 ALA A O 1
ATOM 1000 N N . GLY A 1 135 ? -7.848 -9.654 3.225 1.00 66.69 135 GLY A N 1
ATOM 1001 C CA . GLY A 1 135 ? -6.991 -8.637 2.603 1.00 66.69 135 GLY A CA 1
ATOM 1002 C C . GLY A 1 135 ? -7.263 -7.193 3.028 1.00 66.69 135 GLY A C 1
ATOM 1003 O O . GLY A 1 135 ? -6.691 -6.296 2.421 1.00 66.69 135 GLY A O 1
ATOM 1004 N N . ILE A 1 136 ? -8.057 -6.965 4.080 1.00 73.75 136 ILE A N 1
ATOM 1005 C CA . ILE A 1 136 ? -8.165 -5.648 4.730 1.00 73.75 136 ILE A CA 1
ATOM 1006 C C . ILE A 1 136 ? -6.759 -5.139 5.098 1.00 73.75 136 ILE A C 1
ATOM 1008 O O . ILE A 1 136 ? -5.929 -5.898 5.610 1.00 73.75 136 ILE A O 1
ATOM 1012 N N . GLY A 1 137 ? -6.484 -3.864 4.808 1.00 68.00 137 GLY A N 1
ATOM 1013 C CA . GLY A 1 137 ? -5.170 -3.240 5.025 1.00 68.00 137 GLY A CA 1
ATOM 1014 C C . GLY A 1 137 ? -4.138 -3.519 3.922 1.00 68.00 137 GLY A C 1
ATOM 1015 O O . GLY A 1 137 ? -2.964 -3.160 4.064 1.00 68.00 137 GLY A O 1
ATOM 1016 N N . LYS A 1 138 ? -4.550 -4.183 2.833 1.00 77.81 138 LYS A N 1
ATOM 1017 C CA . LYS A 1 138 ? -3.748 -4.366 1.618 1.00 77.81 138 LYS A CA 1
ATOM 1018 C C . LYS A 1 138 ? -4.326 -3.543 0.480 1.00 77.81 138 LYS A C 1
ATOM 1020 O O . LYS A 1 138 ? -5.536 -3.376 0.371 1.00 77.81 138 LYS A O 1
ATOM 1025 N N . VAL A 1 139 ? -3.437 -3.091 -0.387 1.00 80.19 139 VAL A N 1
ATOM 1026 C CA . VAL A 1 139 ? -3.761 -2.336 -1.590 1.00 80.19 139 VAL A CA 1
ATOM 1027 C C . VAL A 1 139 ? -3.170 -3.099 -2.766 1.00 80.19 139 VAL A C 1
ATOM 1029 O O . VAL A 1 139 ? -1.982 -3.427 -2.762 1.00 80.19 139 VAL A O 1
ATOM 1032 N N . PHE A 1 140 ? -3.994 -3.392 -3.762 1.00 82.00 140 PHE A N 1
ATOM 1033 C CA . PHE A 1 140 ? -3.583 -4.080 -4.977 1.00 82.00 140 PHE A CA 1
ATOM 1034 C C . PHE A 1 140 ? -3.648 -3.104 -6.142 1.00 82.00 140 PHE A C 1
ATOM 1036 O O . PHE A 1 140 ? -4.709 -2.561 -6.439 1.00 82.00 140 PHE A O 1
ATOM 1043 N N . VAL A 1 141 ? -2.515 -2.881 -6.795 1.00 84.12 141 VAL A N 1
ATOM 1044 C CA . VAL A 1 141 ? -2.395 -1.996 -7.953 1.00 84.12 141 VAL A CA 1
ATOM 1045 C C . VAL A 1 141 ? -1.998 -2.844 -9.149 1.00 84.12 141 VAL A C 1
ATOM 1047 O O . VAL A 1 141 ? -0.977 -3.518 -9.111 1.00 84.12 141 VAL A O 1
ATOM 1050 N N . GLU A 1 142 ? -2.792 -2.826 -10.210 1.00 81.25 142 GLU A N 1
ATOM 1051 C CA . GLU A 1 142 ? -2.447 -3.441 -11.489 1.00 81.25 142 GLU A CA 1
ATOM 1052 C C . GLU A 1 142 ? -1.877 -2.377 -12.422 1.00 81.25 142 GLU A C 1
ATOM 1054 O O . GLU A 1 142 ? -2.562 -1.413 -12.766 1.00 81.25 142 GLU A O 1
ATOM 1059 N N . PHE A 1 143 ? -0.642 -2.562 -12.869 1.00 78.88 143 PHE A N 1
ATOM 1060 C CA . PHE A 1 143 ? -0.009 -1.751 -13.897 1.00 78.88 143 PHE A CA 1
ATOM 1061 C C . PHE A 1 143 ? -0.253 -2.331 -15.290 1.00 78.88 143 PHE A C 1
ATOM 1063 O O . PHE A 1 143 ? -0.460 -3.525 -15.481 1.00 78.88 143 PHE A O 1
ATOM 1070 N N . ALA A 1 144 ? -0.219 -1.477 -16.311 1.00 74.62 144 ALA A N 1
ATOM 1071 C CA . ALA A 1 144 ? -0.442 -1.887 -17.693 1.00 74.62 144 ALA A CA 1
ATOM 1072 C C . ALA A 1 144 ? 0.702 -2.713 -18.295 1.00 74.62 144 ALA A C 1
ATOM 1074 O O . ALA A 1 144 ? 0.532 -3.239 -19.399 1.00 74.62 144 ALA A O 1
ATOM 1075 N N . SER A 1 145 ? 1.847 -2.758 -17.617 1.00 71.25 145 SER A N 1
ATOM 1076 C CA . SER A 1 145 ? 3.063 -3.429 -18.046 1.00 71.25 145 SER A CA 1
ATOM 1077 C C . SER A 1 145 ? 3.808 -3.971 -16.833 1.00 71.25 145 SER A C 1
ATOM 1079 O O . SER A 1 145 ? 3.983 -3.272 -15.838 1.00 71.25 145 SER A O 1
ATOM 1081 N N . CYS A 1 146 ? 4.329 -5.192 -16.949 1.00 61.38 146 CYS A N 1
ATOM 1082 C CA . CYS A 1 146 ? 5.197 -5.796 -15.938 1.00 61.38 146 CYS A CA 1
ATOM 1083 C C . CYS A 1 146 ? 6.562 -5.100 -15.803 1.00 61.38 146 CYS A C 1
ATOM 1085 O O . CYS A 1 146 ? 7.284 -5.380 -14.856 1.00 61.38 146 CYS A O 1
ATOM 1087 N N . ALA A 1 147 ? 6.933 -4.226 -16.747 1.00 60.31 147 ALA A N 1
ATOM 1088 C CA . ALA A 1 147 ? 8.149 -3.413 -16.655 1.00 60.31 147 ALA A CA 1
ATOM 1089 C C . ALA A 1 147 ? 7.998 -2.207 -15.711 1.00 60.31 147 ALA A C 1
ATOM 1091 O O . ALA A 1 147 ? 9.007 -1.623 -15.320 1.00 60.31 147 ALA A O 1
ATOM 1092 N N . ASP A 1 148 ? 6.757 -1.846 -15.375 1.00 54.72 148 ASP A N 1
ATOM 1093 C CA . ASP A 1 148 ? 6.422 -0.698 -14.529 1.00 54.72 148 ASP A CA 1
ATOM 1094 C C . ASP A 1 148 ? 6.229 -1.106 -13.048 1.00 54.72 148 ASP A C 1
ATOM 1096 O O . ASP A 1 148 ? 5.889 -0.264 -12.217 1.00 54.72 148 ASP A O 1
ATOM 1100 N N . CYS A 1 149 ? 6.441 -2.392 -12.723 1.00 50.75 149 CYS A N 1
ATOM 1101 C CA . CYS A 1 149 ? 6.282 -3.009 -11.402 1.00 50.75 149 CYS A CA 1
ATOM 1102 C C . CYS A 1 149 ? 7.616 -3.563 -10.877 1.00 50.75 149 CYS A C 1
ATOM 1104 O O . CYS A 1 149 ? 7.804 -3.539 -9.638 1.00 50.75 149 CYS A O 1
#